Protein AF-A0A453HEM4-F1 (afdb_monomer)

pLDDT: mean 89.31, std 8.76, range [48.75, 97.06]

InterPro domains:
  IPR003340 B3 DNA binding domain [PF02362] (11-79)
  IPR003340 B3 DNA binding domain [PS50863] (1-80)
  IPR003340 B3 DNA binding domain [SM01019] (1-80)
  IPR003340 B3 DNA binding domain [cd10017] (4-78)
  IPR015300 DNA-binding pseudobarrel domain superfamily [G3DSA:2.40.330.10] (1-81)
  IPR015300 DNA-binding pseudobarrel domain superfamily [SSF101936] (4-82)
  IPR044837 B3 domain-containing protein REM16-like [PTHR31391] (3-81)

Foldseek 3Di:
DPQVCCVPPNDQDWDWEWEDEPRDIWIWIWDQPPSGDTDTDDRVVVVCVVVVPDPPKDWDWAFDPDDPHTYTYIDIDDPVPD

Mean predicted aligned error: 4.43 Å

Secondary structure (DSSP, 8-state):
--HHHHHHHS-SS-EEEEEEETTEEEEEEEEEETTTEEEEESTHHHHHHHTT--TT-EEEEEEPSS-SS-EEEEEEE-GGG-

Radius of gyration: 12.91 Å; Cα contacts (8 Å, |Δi|>4): 123; chains: 1; bounding box: 37×24×25 Å

Sequence (82 aa):
FGAKYAAVYLPKEERTILLQRKGKEWQTQMHIRNGRRLVLEGGWRKFVSDNRLRVGDICLFELKRNRRKLTMIVHIISRDQC

Solvent-accessible surface area (backbone atoms only — not comparable to full-atom values): 4996 Å² total; per-residue (Å²): 97,60,64,74,59,39,73,75,76,46,78,96,61,74,43,69,35,35,41,32,46,96,95,42,78,38,68,24,35,34,40,68,47,92,87,71,38,53,43,73,39,84,30,44,63,56,50,36,60,78,66,67,65,53,94,76,44,44,77,48,78,44,76,57,80,93,54,100,57,56,36,28,41,51,49,77,50,57,63,89,78,110

Structure (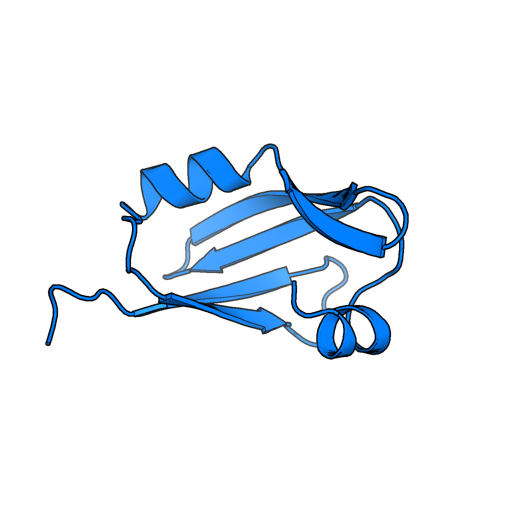mmCIF, N/CA/C/O backbone):
data_AF-A0A453HEM4-F1
#
_entry.id   AF-A0A453HEM4-F1
#
loop_
_atom_site.group_PDB
_atom_site.id
_atom_site.type_symbol
_atom_site.label_atom_id
_atom_site.label_alt_id
_atom_site.label_comp_id
_atom_site.label_asym_id
_atom_site.label_entity_id
_atom_site.label_seq_id
_atom_site.pdbx_PDB_ins_code
_atom_site.Cartn_x
_atom_site.Cartn_y
_atom_site.Cartn_z
_atom_site.occupancy
_atom_site.B_iso_or_equiv
_atom_site.auth_seq_id
_atom_site.auth_comp_id
_atom_site.auth_asym_id
_atom_site.auth_atom_id
_atom_site.pdbx_PDB_model_num
ATOM 1 N N . PHE A 1 1 ? 0.772 0.236 -9.124 1.00 83.12 1 PHE A N 1
ATOM 2 C CA . PHE A 1 1 ? 0.602 1.661 -9.499 1.00 83.12 1 PHE A CA 1
ATOM 3 C C . PHE A 1 1 ? 0.858 1.874 -10.986 1.00 83.12 1 PHE A C 1
ATOM 5 O O . PHE A 1 1 ? 1.557 1.063 -11.587 1.00 83.12 1 PHE A O 1
ATOM 12 N N . GLY A 1 2 ? 0.307 2.940 -11.583 1.00 86.06 2 GLY A N 1
ATOM 13 C CA . GLY A 1 2 ? 0.610 3.304 -12.972 1.00 86.06 2 GLY A CA 1
ATOM 14 C C . GLY A 1 2 ? 2.102 3.601 -13.154 1.00 86.06 2 GLY A C 1
ATOM 15 O O . GLY A 1 2 ? 2.691 4.290 -12.323 1.00 86.06 2 GLY A O 1
ATOM 16 N N . ALA A 1 3 ? 2.718 3.080 -14.220 1.00 85.38 3 ALA A N 1
ATOM 17 C CA . ALA A 1 3 ? 4.176 3.094 -14.388 1.00 85.38 3 ALA A CA 1
ATOM 18 C C . ALA A 1 3 ? 4.776 4.512 -14.416 1.00 85.38 3 ALA A C 1
ATOM 20 O O . ALA A 1 3 ? 5.769 4.766 -13.738 1.00 85.38 3 ALA A O 1
ATOM 21 N N . LYS A 1 4 ? 4.141 5.448 -15.138 1.00 89.62 4 LYS A N 1
ATOM 22 C CA . LYS A 1 4 ? 4.583 6.854 -15.212 1.00 89.62 4 LYS A CA 1
ATOM 23 C C . LYS A 1 4 ? 4.538 7.538 -13.843 1.00 89.62 4 LYS A C 1
ATOM 25 O O . LYS A 1 4 ? 5.508 8.162 -13.438 1.00 89.62 4 LYS A O 1
ATOM 30 N N . TYR A 1 5 ? 3.439 7.364 -13.108 1.00 89.50 5 TYR A N 1
ATOM 31 C CA . TYR A 1 5 ? 3.284 7.922 -11.763 1.00 89.50 5 TYR A CA 1
ATOM 32 C C . TYR A 1 5 ? 4.313 7.341 -10.784 1.00 89.50 5 TYR A C 1
ATOM 34 O O . TYR A 1 5 ? 4.989 8.079 -10.073 1.00 89.50 5 TYR A O 1
ATOM 42 N N . ALA A 1 6 ? 4.464 6.015 -10.785 1.00 88.81 6 ALA A N 1
ATOM 43 C CA . ALA A 1 6 ? 5.405 5.309 -9.927 1.00 88.81 6 ALA A CA 1
ATOM 44 C C . ALA A 1 6 ? 6.851 5.773 -10.139 1.00 88.81 6 ALA A C 1
ATOM 46 O O . ALA A 1 6 ? 7.550 6.022 -9.166 1.00 88.81 6 ALA A O 1
ATOM 47 N N . ALA A 1 7 ? 7.282 5.926 -11.393 1.00 88.00 7 ALA A N 1
ATOM 48 C CA . ALA A 1 7 ? 8.650 6.319 -11.713 1.00 88.00 7 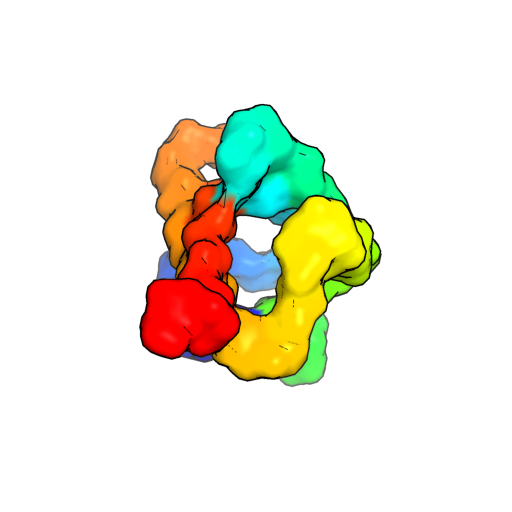ALA A CA 1
ATOM 49 C C . ALA A 1 7 ? 9.017 7.736 -11.241 1.00 88.00 7 ALA A C 1
ATOM 51 O O . ALA A 1 7 ? 10.194 7.989 -10.996 1.00 88.00 7 ALA A O 1
ATOM 52 N N . VAL A 1 8 ? 8.035 8.639 -11.138 1.00 89.94 8 VAL A N 1
ATOM 53 C CA . VAL A 1 8 ? 8.249 10.050 -10.779 1.00 89.94 8 VAL A CA 1
ATOM 54 C C . VAL A 1 8 ? 8.089 10.290 -9.279 1.00 89.94 8 VAL A C 1
ATOM 56 O O . VAL A 1 8 ? 8.860 11.044 -8.695 1.00 89.94 8 VAL A O 1
ATOM 59 N N . TYR A 1 9 ? 7.084 9.674 -8.652 1.00 88.81 9 TYR A N 1
ATOM 60 C CA . TYR A 1 9 ? 6.662 10.052 -7.299 1.00 88.81 9 TYR A CA 1
ATOM 61 C C . TYR A 1 9 ? 6.943 9.002 -6.228 1.00 88.81 9 TYR A C 1
ATOM 63 O O . TYR A 1 9 ? 6.844 9.318 -5.042 1.00 88.81 9 TYR A O 1
ATOM 71 N N . LEU A 1 10 ? 7.245 7.758 -6.610 1.00 88.38 10 LEU A N 1
ATOM 72 C CA . LEU A 1 10 ? 7.440 6.667 -5.660 1.00 88.38 10 LEU A CA 1
ATOM 73 C C . LEU A 1 10 ? 8.898 6.201 -5.656 1.00 88.38 10 LEU A C 1
ATOM 75 O O . LEU A 1 10 ? 9.521 6.106 -6.715 1.00 88.38 10 LEU A O 1
ATOM 79 N N . PRO A 1 11 ? 9.452 5.884 -4.477 1.00 86.81 11 PRO A N 1
ATOM 80 C CA . PRO A 1 11 ? 10.805 5.365 -4.390 1.00 86.81 11 PRO A CA 1
ATOM 81 C C . PRO A 1 11 ? 10.871 3.961 -5.000 1.00 86.81 11 PRO A C 1
ATOM 83 O O . PRO A 1 11 ? 9.944 3.156 -4.874 1.00 86.81 11 PRO A O 1
ATOM 86 N N . LYS A 1 12 ? 11.989 3.667 -5.667 1.00 84.81 12 LYS A N 1
ATOM 87 C CA . LYS A 1 12 ? 12.269 2.367 -6.294 1.00 84.81 12 LYS A CA 1
ATOM 88 C C . LYS A 1 12 ? 12.927 1.412 -5.295 1.00 84.81 12 LYS A C 1
ATOM 90 O O . LYS A 1 12 ? 13.974 0.844 -5.576 1.00 84.81 12 LYS A O 1
ATOM 95 N N . GLU A 1 13 ? 12.310 1.255 -4.133 1.00 86.06 13 GLU A N 1
ATOM 96 C CA . GLU A 1 13 ? 12.796 0.399 -3.051 1.00 86.06 13 GLU A CA 1
ATOM 97 C C . GLU A 1 13 ? 11.621 -0.286 -2.351 1.00 86.06 13 GLU A C 1
ATOM 99 O O . GLU A 1 13 ? 10.487 0.209 -2.383 1.00 86.06 13 GLU A O 1
ATOM 104 N N . GLU A 1 14 ? 11.896 -1.415 -1.705 1.00 88.62 14 GLU A N 1
ATOM 105 C CA . GLU A 1 14 ? 10.919 -2.040 -0.822 1.00 88.62 14 GLU A CA 1
ATOM 106 C C . GLU A 1 14 ? 10.803 -1.248 0.471 1.00 88.62 14 GLU A C 1
ATOM 108 O O . GLU A 1 14 ? 11.800 -0.926 1.116 1.00 88.62 14 GLU A O 1
ATOM 113 N N . ARG A 1 15 ? 9.573 -0.913 0.857 1.00 90.62 15 ARG A N 1
ATOM 114 C CA . ARG A 1 15 ? 9.340 -0.155 2.085 1.00 90.62 15 ARG A CA 1
ATOM 115 C C . ARG A 1 15 ? 7.906 -0.236 2.549 1.00 90.62 15 ARG A C 1
ATOM 117 O O . ARG A 1 15 ? 6.968 -0.443 1.780 1.00 90.62 15 ARG A O 1
ATOM 124 N N . THR A 1 16 ? 7.735 0.092 3.817 1.00 93.19 16 THR A N 1
ATOM 125 C CA . THR A 1 16 ? 6.421 0.308 4.400 1.00 93.19 16 THR A CA 1
ATOM 126 C C . THR A 1 16 ? 5.777 1.592 3.871 1.00 93.19 16 THR A C 1
ATOM 128 O O . THR A 1 16 ? 6.405 2.656 3.816 1.00 93.19 16 THR A O 1
ATOM 131 N N . ILE A 1 17 ? 4.495 1.485 3.522 1.00 94.00 17 ILE A N 1
ATOM 132 C CA . ILE A 1 17 ? 3.622 2.587 3.118 1.00 94.00 17 ILE A CA 1
ATOM 133 C C . ILE A 1 17 ? 2.331 2.566 3.935 1.00 94.00 17 ILE A C 1
ATOM 135 O O . ILE A 1 17 ? 1.709 1.520 4.135 1.00 94.00 17 ILE A O 1
ATOM 139 N N . LEU A 1 18 ? 1.936 3.740 4.424 1.00 95.62 18 LEU A N 1
ATOM 140 C CA . LEU A 1 18 ? 0.714 3.926 5.198 1.00 95.62 18 LEU A CA 1
ATOM 141 C C . LEU A 1 18 ? -0.425 4.366 4.279 1.00 95.62 18 LEU A C 1
ATOM 143 O O . LEU A 1 18 ? -0.308 5.375 3.584 1.00 95.62 18 LEU A O 1
ATOM 147 N N . LEU A 1 19 ? -1.536 3.638 4.299 1.00 96.38 19 LEU A N 1
ATOM 148 C CA . LEU A 1 19 ? -2.781 4.052 3.661 1.00 96.38 19 LEU A CA 1
ATOM 149 C C . LEU A 1 19 ? -3.662 4.736 4.702 1.00 96.38 19 LEU A C 1
ATOM 151 O O . LEU A 1 19 ? -3.889 4.177 5.77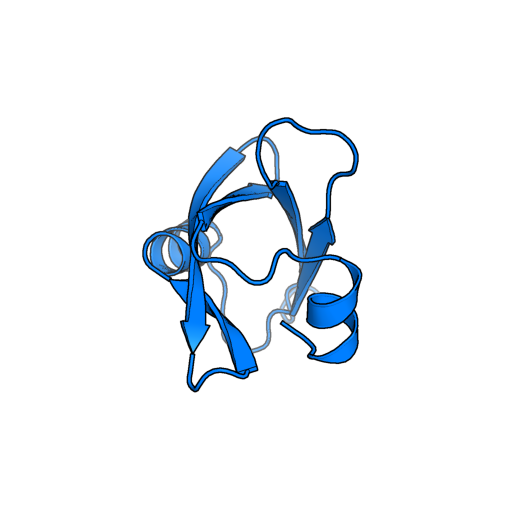1 1.00 96.38 19 LEU A O 1
ATOM 155 N N . GLN A 1 20 ? -4.168 5.927 4.399 1.00 96.12 20 GLN A N 1
ATOM 156 C CA . GLN A 1 20 ? -5.069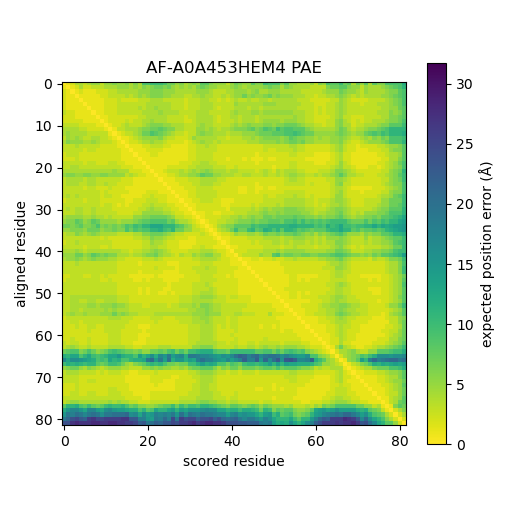 6.678 5.268 1.00 96.12 20 GLN A CA 1
ATOM 157 C C . GLN A 1 20 ? -6.441 6.818 4.622 1.00 96.12 20 GLN A C 1
ATOM 159 O O . GLN A 1 20 ? -6.550 7.214 3.463 1.00 96.12 20 GLN A O 1
ATOM 164 N N . ARG A 1 21 ? -7.503 6.568 5.386 1.00 95.62 21 ARG A N 1
ATOM 165 C CA . ARG A 1 21 ? -8.879 6.836 4.952 1.00 95.62 21 ARG A CA 1
ATOM 166 C C . ARG A 1 21 ? -9.780 7.071 6.154 1.00 95.62 21 ARG A C 1
ATOM 168 O O . ARG A 1 21 ? -9.751 6.293 7.101 1.00 95.62 21 ARG A O 1
ATOM 175 N N . LYS A 1 22 ? -10.616 8.116 6.091 1.00 92.69 22 LYS A N 1
ATOM 176 C CA . LYS A 1 22 ? -11.628 8.445 7.119 1.00 92.69 22 LYS A CA 1
ATOM 177 C C . LYS A 1 22 ? -11.059 8.405 8.553 1.00 92.69 22 LYS A C 1
ATOM 179 O O . LYS A 1 22 ? -11.639 7.789 9.439 1.00 92.69 22 LYS A O 1
ATOM 184 N N . GLY A 1 23 ? -9.878 8.999 8.747 1.00 92.19 23 GLY A N 1
ATOM 185 C CA . GLY A 1 23 ? -9.189 9.058 10.045 1.00 92.19 23 GLY A CA 1
ATOM 186 C C . GLY A 1 23 ? -8.515 7.760 10.510 1.00 92.19 23 GLY A C 1
ATOM 187 O O . GLY A 1 23 ? -7.864 7.767 11.547 1.00 92.19 23 GLY A O 1
ATOM 188 N N . LYS A 1 24 ? -8.627 6.660 9.757 1.00 95.38 24 LYS A N 1
ATOM 189 C CA . LYS A 1 24 ? -7.957 5.384 10.043 1.00 95.38 24 LYS A CA 1
ATOM 190 C C . LYS A 1 24 ? -6.708 5.210 9.184 1.00 95.38 24 LYS A C 1
ATOM 192 O O . LYS A 1 24 ? -6.628 5.753 8.078 1.00 95.38 24 LYS A O 1
ATOM 197 N N . GLU A 1 25 ? -5.761 4.424 9.690 1.00 95.69 25 GLU A N 1
ATOM 198 C CA . GLU A 1 25 ? -4.507 4.100 9.011 1.00 95.69 25 GLU A CA 1
ATOM 199 C C . GLU A 1 25 ? -4.318 2.587 8.881 1.00 95.69 25 GLU A C 1
ATOM 201 O O . GLU A 1 25 ? -4.620 1.824 9.799 1.00 95.69 25 GLU A O 1
ATOM 206 N N . TRP A 1 26 ? -3.764 2.162 7.749 1.00 97.06 26 TRP A N 1
ATOM 207 C CA . TRP A 1 26 ? -3.370 0.783 7.492 1.00 97.06 26 TRP A CA 1
ATOM 208 C C . TRP A 1 26 ? -1.920 0.747 7.039 1.00 97.06 26 TRP A C 1
ATOM 210 O O . TRP A 1 26 ? -1.548 1.371 6.044 1.00 97.06 26 TRP A O 1
ATOM 220 N N . GLN A 1 27 ? -1.101 -0.014 7.757 1.00 96.25 27 GLN A N 1
ATOM 221 C CA . GLN A 1 27 ? 0.271 -0.271 7.357 1.00 96.25 27 GLN A CA 1
ATOM 222 C C . GLN A 1 27 ? 0.305 -1.351 6.279 1.00 96.25 27 GLN A C 1
ATOM 224 O O . GLN A 1 27 ? -0.219 -2.443 6.478 1.00 96.25 27 GLN A O 1
ATOM 229 N N . THR A 1 28 ? 0.941 -1.056 5.150 1.00 95.50 28 THR A N 1
ATOM 230 C CA . THR A 1 28 ? 1.107 -1.984 4.024 1.00 95.50 28 THR A CA 1
ATOM 231 C C . THR A 1 28 ? 2.568 -2.023 3.584 1.00 95.50 28 THR A C 1
ATOM 233 O O . THR A 1 28 ? 3.342 -1.130 3.939 1.00 95.50 28 THR A O 1
ATOM 236 N N . GLN A 1 29 ? 2.960 -3.056 2.838 1.00 93.56 29 GLN A N 1
ATOM 2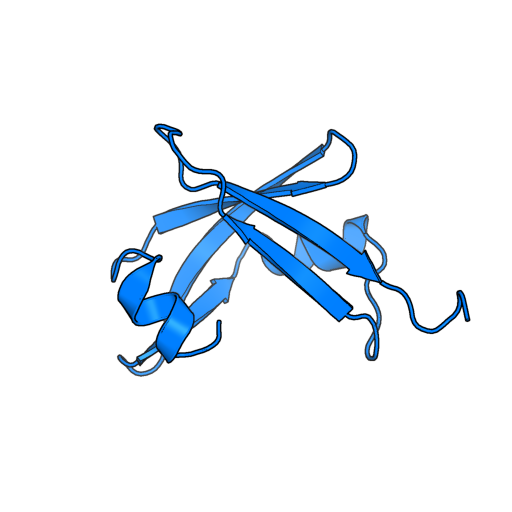37 C CA . GLN A 1 29 ? 4.300 -3.141 2.260 1.00 93.56 29 GLN A CA 1
ATOM 238 C C . GLN A 1 29 ? 4.242 -2.871 0.764 1.00 93.56 29 GLN A C 1
ATOM 240 O O . GLN A 1 29 ? 3.358 -3.369 0.067 1.00 93.56 29 GLN A O 1
ATOM 245 N N . MET A 1 30 ? 5.174 -2.057 0.283 1.00 92.56 30 MET A N 1
ATOM 246 C CA . MET A 1 30 ? 5.366 -1.791 -1.131 1.00 92.56 30 MET A CA 1
ATOM 247 C C . MET A 1 30 ? 6.519 -2.648 -1.649 1.00 92.56 30 MET A C 1
ATOM 249 O O . MET A 1 30 ? 7.627 -2.543 -1.129 1.00 92.56 30 MET A O 1
ATOM 253 N N . HIS A 1 31 ? 6.255 -3.442 -2.687 1.00 90.94 31 HIS A N 1
ATOM 254 C CA . HIS A 1 31 ? 7.233 -4.335 -3.316 1.00 90.94 31 HIS A CA 1
ATOM 255 C C . HIS A 1 31 ? 7.393 -4.040 -4.804 1.00 90.94 31 HIS A C 1
ATOM 257 O O . HIS A 1 31 ? 6.452 -3.592 -5.472 1.00 90.94 31 HIS A O 1
ATOM 263 N N . ILE A 1 32 ? 8.577 -4.340 -5.342 1.00 88.12 32 ILE A N 1
ATOM 264 C CA . ILE A 1 32 ? 8.843 -4.300 -6.782 1.00 88.12 32 ILE A CA 1
ATOM 265 C C . ILE A 1 32 ? 8.651 -5.702 -7.350 1.00 88.12 32 ILE A C 1
ATOM 267 O O . ILE A 1 32 ? 9.495 -6.581 -7.212 1.00 88.12 32 ILE A O 1
ATOM 271 N N . ARG A 1 33 ? 7.555 -5.902 -8.076 1.00 85.81 33 ARG A N 1
ATOM 272 C CA . ARG A 1 33 ? 7.272 -7.150 -8.778 1.00 85.81 33 ARG A CA 1
ATOM 273 C C . ARG A 1 33 ? 7.829 -7.113 -10.200 1.00 85.81 33 ARG A C 1
ATOM 275 O O . ARG A 1 33 ? 7.622 -6.144 -10.942 1.00 85.81 33 ARG A O 1
ATOM 282 N N . ASN A 1 34 ? 8.515 -8.188 -10.592 1.00 85.19 34 ASN A N 1
ATOM 283 C CA . ASN A 1 34 ? 9.123 -8.379 -11.917 1.00 85.19 34 ASN A CA 1
ATOM 284 C C . ASN A 1 34 ? 10.047 -7.212 -12.334 1.00 85.19 34 ASN A C 1
ATOM 286 O O . ASN A 1 34 ? 10.058 -6.808 -13.497 1.00 85.19 34 ASN A O 1
ATOM 290 N N . GLY A 1 35 ? 10.734 -6.590 -11.368 1.00 78.19 35 GLY A N 1
ATOM 291 C CA . GLY A 1 35 ? 11.674 -5.482 -11.591 1.00 78.19 35 GLY A CA 1
ATOM 292 C C . GLY A 1 35 ? 11.064 -4.165 -12.093 1.00 78.19 35 GLY A C 1
ATOM 293 O O . GLY A 1 35 ? 11.801 -3.222 -12.364 1.00 78.19 35 GLY A O 1
ATOM 294 N N . ARG A 1 36 ? 9.735 -4.075 -12.265 1.00 77.25 36 ARG A N 1
ATOM 295 C CA . ARG A 1 36 ? 9.091 -2.919 -12.926 1.00 77.25 36 ARG A CA 1
ATOM 296 C C . ARG A 1 36 ? 7.813 -2.426 -12.260 1.00 77.25 36 ARG A C 1
ATOM 298 O O . ARG A 1 36 ? 7.457 -1.262 -12.426 1.00 77.25 36 ARG A O 1
ATOM 305 N N . ARG A 1 37 ? 7.072 -3.291 -11.560 1.00 84.00 37 ARG A N 1
ATOM 306 C CA . ARG A 1 37 ? 5.733 -2.960 -11.052 1.00 84.00 37 ARG A CA 1
ATOM 307 C C . ARG A 1 37 ? 5.753 -2.797 -9.543 1.00 84.00 37 ARG A C 1
ATOM 309 O O . ARG A 1 37 ? 5.943 -3.772 -8.832 1.00 84.00 37 ARG A O 1
ATOM 316 N N . LEU A 1 38 ? 5.466 -1.589 -9.065 1.00 89.06 38 LEU A N 1
ATOM 317 C CA . LEU A 1 38 ? 5.190 -1.369 -7.647 1.00 89.06 38 LEU A CA 1
ATOM 318 C C . LEU A 1 38 ? 3.797 -1.900 -7.291 1.00 89.06 38 LEU A C 1
ATOM 320 O O . LEU A 1 38 ? 2.789 -1.463 -7.875 1.00 89.06 38 LEU A O 1
ATOM 324 N N . VAL A 1 39 ? 3.762 -2.827 -6.338 1.00 90.12 39 VAL A N 1
ATOM 325 C CA . VAL A 1 39 ? 2.557 -3.472 -5.802 1.00 90.12 39 VAL A CA 1
ATOM 326 C C . VAL A 1 39 ? 2.466 -3.259 -4.293 1.00 90.12 39 VAL A C 1
ATOM 328 O O . VAL A 1 39 ? 3.480 -3.044 -3.633 1.00 90.12 39 VAL A O 1
ATOM 331 N N . LEU A 1 40 ? 1.241 -3.293 -3.764 1.00 92.50 40 LEU A N 1
ATOM 332 C CA . LEU A 1 40 ? 0.976 -3.264 -2.327 1.00 92.50 40 LEU A CA 1
ATOM 333 C C . LEU A 1 40 ? 0.644 -4.678 -1.853 1.00 92.50 40 LEU A C 1
ATOM 335 O O . LEU A 1 40 ? -0.275 -5.301 -2.383 1.00 92.50 40 LEU A O 1
ATOM 339 N N . GLU A 1 41 ? 1.356 -5.160 -0.840 1.00 89.69 41 GLU A N 1
ATOM 340 C CA . GLU A 1 41 ? 1.168 -6.488 -0.254 1.00 89.69 41 GLU A CA 1
ATOM 341 C C . GLU A 1 41 ? 1.111 -6.430 1.284 1.00 89.69 41 GLU A C 1
ATOM 343 O O . GLU A 1 41 ? 1.221 -5.367 1.911 1.00 89.69 41 GLU A O 1
ATOM 348 N N . GLY A 1 42 ? 0.836 -7.584 1.901 1.00 88.00 42 GLY A N 1
ATOM 349 C CA . GLY A 1 42 ? 0.660 -7.740 3.346 1.00 88.00 42 GLY A CA 1
ATOM 350 C C . GLY A 1 42 ? -0.610 -7.058 3.860 1.00 88.00 42 GLY A C 1
ATOM 351 O O . GLY A 1 42 ? -1.676 -7.666 3.939 1.00 88.00 42 GLY A O 1
ATOM 352 N N . GLY A 1 43 ? -0.513 -5.767 4.177 1.00 92.44 43 GLY A N 1
ATOM 353 C CA . GLY A 1 43 ? -1.614 -4.983 4.744 1.00 92.44 43 GLY A CA 1
ATOM 354 C C . GLY A 1 43 ? -2.718 -4.602 3.756 1.00 92.44 43 GLY A C 1
ATOM 355 O O . GLY A 1 43 ? -3.800 -4.193 4.177 1.00 92.44 43 GLY A O 1
ATOM 356 N N . TRP A 1 44 ? -2.483 -4.767 2.449 1.00 95.06 44 TRP A N 1
ATOM 357 C CA . TRP A 1 44 ? -3.487 -4.472 1.423 1.00 95.06 44 TRP A CA 1
ATOM 358 C C . TRP A 1 44 ? -4.772 -5.292 1.610 1.00 95.06 44 TRP A C 1
ATOM 360 O O . TRP A 1 44 ? -5.869 -4.746 1.526 1.00 95.06 44 TRP A O 1
ATOM 370 N N . ARG A 1 45 ? -4.661 -6.585 1.953 1.00 93.56 45 ARG A N 1
ATOM 371 C CA . ARG A 1 45 ? -5.835 -7.448 2.186 1.00 93.56 45 ARG A CA 1
ATOM 372 C C . ARG A 1 45 ? -6.693 -6.944 3.351 1.00 93.56 45 ARG A C 1
ATOM 374 O O . ARG A 1 45 ? -7.916 -6.924 3.244 1.00 93.56 45 ARG A O 1
ATOM 381 N N . LYS A 1 46 ? -6.056 -6.502 4.440 1.00 95.88 46 LYS A N 1
ATOM 382 C CA . LYS A 1 46 ? -6.755 -5.920 5.594 1.00 95.88 46 LYS A CA 1
ATOM 383 C C . LYS A 1 46 ? -7.443 -4.608 5.220 1.00 95.88 46 LYS A C 1
ATOM 385 O O . LYS A 1 46 ? -8.611 -4.431 5.539 1.00 95.88 46 LYS A O 1
ATOM 390 N N . PHE A 1 47 ? -6.754 -3.735 4.483 1.00 96.75 47 PHE A N 1
ATOM 391 C CA . PHE A 1 47 ? -7.346 -2.503 3.961 1.00 96.75 47 PHE A CA 1
ATOM 392 C C . PHE A 1 47 ? -8.602 -2.784 3.117 1.00 96.75 47 PHE A C 1
ATOM 394 O O . PHE A 1 47 ? -9.625 -2.135 3.322 1.00 96.75 47 PHE A O 1
ATOM 401 N N . VAL A 1 48 ? -8.553 -3.773 2.218 1.00 95.31 48 VAL A N 1
ATOM 402 C CA . VAL A 1 48 ? -9.704 -4.191 1.396 1.00 95.31 48 VAL A CA 1
ATOM 403 C C . VAL A 1 48 ? -10.871 -4.663 2.263 1.00 95.31 48 VAL A C 1
ATOM 405 O O . VAL A 1 48 ? -11.986 -4.169 2.097 1.00 95.31 48 VAL A O 1
ATOM 408 N N . SER A 1 49 ? -10.608 -5.559 3.218 1.00 95.25 49 SER A N 1
ATOM 409 C CA . SER A 1 49 ? -11.624 -6.110 4.123 1.00 95.25 49 SER A CA 1
ATOM 410 C C . SER A 1 49 ? -12.286 -5.026 4.980 1.00 95.25 49 SER A C 1
ATOM 412 O O . SER A 1 49 ? -13.509 -4.892 4.984 1.00 95.25 49 SER A O 1
ATOM 414 N N . ASP A 1 50 ? -11.488 -4.201 5.661 1.00 96.12 50 ASP A N 1
ATOM 415 C CA . ASP A 1 50 ? -11.983 -3.177 6.590 1.00 96.12 50 ASP A CA 1
ATOM 416 C C . ASP A 1 50 ? -12.787 -2.078 5.878 1.00 96.12 50 ASP A C 1
ATOM 418 O O . ASP A 1 50 ? -13.682 -1.470 6.468 1.00 96.12 50 ASP A O 1
ATOM 422 N N . ASN A 1 51 ? -12.478 -1.815 4.603 1.00 95.12 51 ASN A N 1
ATOM 423 C CA . ASN A 1 51 ? -13.178 -0.825 3.788 1.00 95.12 51 ASN A CA 1
ATOM 424 C C . ASN A 1 51 ? -14.280 -1.428 2.905 1.00 95.12 51 ASN A C 1
ATOM 426 O O . ASN A 1 51 ? -14.923 -0.669 2.182 1.00 95.12 51 ASN A O 1
ATOM 430 N N . ARG A 1 52 ? -14.519 -2.747 2.998 1.00 94.12 52 ARG A N 1
ATOM 431 C CA . ARG A 1 52 ? -15.522 -3.497 2.220 1.00 94.12 52 ARG A CA 1
ATOM 432 C C . ARG A 1 52 ? -15.403 -3.260 0.713 1.00 94.12 52 ARG A C 1
ATOM 434 O O . ARG A 1 52 ? -16.414 -3.163 0.025 1.00 94.12 52 ARG A O 1
ATOM 441 N N . LEU A 1 53 ? -14.167 -3.151 0.228 1.00 94.12 53 LEU A N 1
ATOM 442 C CA . LEU A 1 53 ? -13.877 -2.942 -1.186 1.00 94.12 53 LEU A CA 1
ATOM 443 C C . LEU A 1 53 ? -14.327 -4.149 -2.006 1.00 94.12 53 LEU A C 1
ATOM 445 O O . LEU A 1 53 ? -13.999 -5.292 -1.678 1.00 94.12 53 LEU A O 1
ATOM 449 N N . ARG A 1 54 ? -15.048 -3.879 -3.089 1.00 93.62 54 ARG A N 1
ATOM 450 C CA . ARG A 1 54 ? -15.554 -4.874 -4.033 1.00 93.62 54 ARG A CA 1
ATOM 451 C C . ARG A 1 54 ? -14.921 -4.681 -5.402 1.00 93.62 54 ARG A C 1
ATOM 453 O O . ARG A 1 54 ? -14.385 -3.624 -5.736 1.00 93.62 54 ARG A O 1
ATOM 460 N N . VAL A 1 55 ? -14.993 -5.726 -6.220 1.00 93.00 55 VAL A N 1
ATOM 461 C CA . VAL A 1 55 ? -14.639 -5.616 -7.637 1.00 93.00 55 VAL A CA 1
ATOM 462 C C . VAL A 1 55 ? -15.557 -4.579 -8.284 1.00 93.00 55 VAL A C 1
ATOM 464 O O . VAL A 1 55 ? -16.774 -4.668 -8.162 1.00 93.00 55 VAL A O 1
ATOM 467 N N . GLY A 1 56 ? -14.962 -3.601 -8.965 1.00 91.69 56 GLY A N 1
ATOM 468 C CA . GLY A 1 56 ? -15.679 -2.484 -9.584 1.00 91.69 56 GLY A CA 1
ATOM 469 C C . GLY A 1 56 ? -15.601 -1.173 -8.800 1.00 91.69 56 GLY A C 1
ATOM 470 O O . GLY A 1 56 ? -15.839 -0.126 -9.397 1.00 91.69 56 GLY A O 1
ATOM 471 N N . ASP A 1 57 ? -15.207 -1.198 -7.524 1.00 94.06 57 ASP A N 1
ATOM 472 C CA . ASP A 1 57 ? -14.895 0.028 -6.788 1.00 94.06 57 ASP A CA 1
ATOM 473 C C . ASP A 1 57 ? -13.592 0.658 -7.305 1.00 94.06 57 ASP A C 1
ATOM 475 O O . ASP A 1 57 ? -12.632 -0.034 -7.667 1.00 94.06 57 ASP A O 1
ATOM 479 N N . ILE A 1 58 ? -13.534 1.990 -7.293 1.00 93.69 58 ILE A N 1
ATOM 480 C CA . ILE A 1 58 ? -12.357 2.753 -7.712 1.00 93.69 58 ILE A CA 1
ATOM 481 C C . ILE A 1 58 ? -11.637 3.286 -6.472 1.00 93.69 58 ILE A C 1
ATOM 483 O O . ILE A 1 58 ? -12.201 4.046 -5.685 1.00 93.69 58 ILE A O 1
ATOM 487 N N . CYS A 1 59 ? -10.360 2.927 -6.333 1.00 94.69 59 CYS A N 1
ATOM 488 C CA . CYS A 1 59 ? -9.455 3.495 -5.335 1.00 94.69 59 CYS A CA 1
ATOM 489 C C . CYS A 1 59 ? -8.576 4.573 -5.974 1.00 94.69 59 CYS A C 1
ATOM 491 O O . CYS A 1 59 ? -7.711 4.268 -6.798 1.00 94.69 59 CYS A O 1
ATOM 493 N N . LEU A 1 60 ? -8.755 5.822 -5.553 1.00 94.81 60 LEU A N 1
ATOM 494 C CA . LEU A 1 60 ? -7.865 6.925 -5.898 1.00 94.81 60 LEU A CA 1
ATOM 495 C C . LEU A 1 60 ? -6.820 7.093 -4.796 1.00 94.81 60 LEU A C 1
ATOM 497 O O . LEU A 1 60 ? -7.161 7.213 -3.620 1.00 94.81 60 LEU A O 1
ATOM 501 N N . PHE A 1 61 ? -5.549 7.105 -5.189 1.00 94.62 61 PHE A N 1
ATOM 502 C CA . PHE A 1 61 ? -4.417 7.224 -4.276 1.00 94.62 61 PHE A CA 1
ATOM 503 C C . PHE A 1 61 ? -3.791 8.607 -4.402 1.00 94.62 61 PHE A C 1
ATOM 505 O O . PHE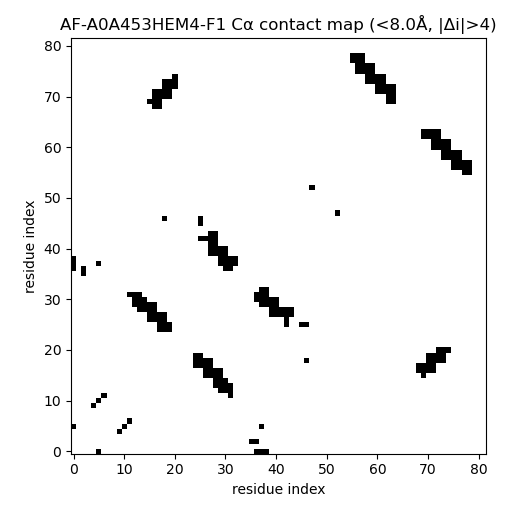 A 1 61 ? -3.276 8.969 -5.458 1.00 94.62 61 PHE A O 1
ATOM 512 N N . GLU A 1 62 ? -3.788 9.351 -3.306 1.00 94.25 62 GLU A N 1
ATOM 513 C CA . GLU A 1 62 ? -3.196 10.678 -3.211 1.00 94.25 62 GLU A CA 1
ATOM 514 C C . GLU A 1 62 ? -1.958 10.614 -2.316 1.00 94.25 62 GLU A C 1
ATOM 516 O O . GLU A 1 62 ? -2.040 10.300 -1.127 1.00 94.25 62 GLU A O 1
ATOM 521 N N . LEU A 1 63 ? -0.784 10.888 -2.881 1.00 93.06 63 LEU A N 1
ATOM 522 C CA . LEU A 1 63 ? 0.465 10.885 -2.126 1.00 93.06 63 LEU A CA 1
ATOM 523 C C . LEU A 1 63 ? 0.578 12.144 -1.260 1.00 93.06 63 LEU A C 1
ATOM 525 O O . LEU A 1 63 ? 0.641 13.259 -1.777 1.00 93.06 63 LEU A O 1
ATOM 529 N N . LYS A 1 64 ? 0.701 11.967 0.060 1.00 92.56 64 LYS A N 1
ATOM 530 C CA . LYS A 1 64 ? 0.982 13.082 0.969 1.00 92.56 64 LYS A CA 1
ATOM 531 C C . LYS A 1 64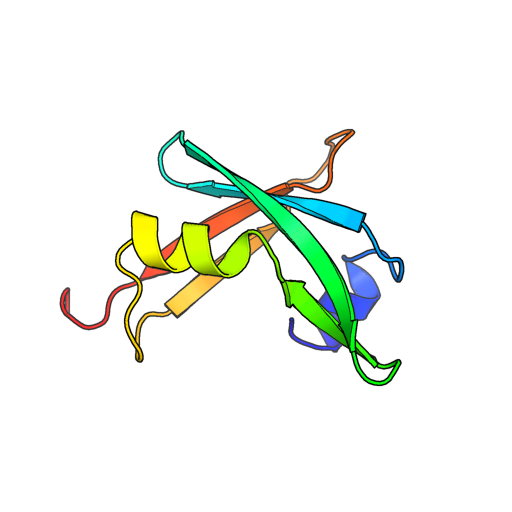 ? 2.422 13.553 0.801 1.00 92.56 64 LYS A C 1
ATOM 533 O O . LYS A 1 64 ? 3.363 12.814 1.092 1.00 92.56 64 LYS A O 1
ATOM 538 N N . ARG A 1 65 ? 2.588 14.812 0.396 1.00 81.44 65 ARG A N 1
ATOM 539 C CA . ARG A 1 65 ? 3.891 15.487 0.403 1.00 81.44 65 ARG A CA 1
ATOM 540 C C . ARG A 1 65 ? 4.332 15.746 1.852 1.00 81.44 65 ARG A C 1
ATOM 542 O O . ARG A 1 65 ? 3.502 16.018 2.715 1.00 81.44 65 ARG A O 1
ATOM 549 N N . ASN A 1 66 ? 5.638 15.667 2.106 1.00 68.62 66 ASN A N 1
ATOM 550 C CA . ASN A 1 66 ? 6.284 16.080 3.362 1.00 68.62 66 ASN A CA 1
ATOM 551 C C . ASN A 1 66 ? 5.927 15.271 4.621 1.00 68.62 66 ASN A C 1
ATOM 553 O O . ASN A 1 66 ? 5.642 15.829 5.680 1.00 68.62 66 ASN A O 1
ATOM 557 N N . ARG A 1 67 ? 6.016 13.939 4.555 1.00 65.06 67 ARG A N 1
ATOM 558 C CA . ARG A 1 67 ? 6.059 13.099 5.762 1.00 65.06 67 ARG A CA 1
ATOM 559 C C . ARG A 1 67 ? 7.328 12.262 5.809 1.00 65.06 67 ARG A C 1
ATOM 561 O O . ARG A 1 67 ? 7.740 11.705 4.800 1.00 65.06 67 ARG A O 1
ATOM 568 N N . ARG A 1 68 ? 7.883 12.092 7.019 1.00 78.50 68 ARG A N 1
ATOM 569 C CA . ARG A 1 68 ? 8.980 11.139 7.295 1.00 78.50 68 ARG A CA 1
ATOM 570 C C . ARG A 1 68 ? 8.623 9.707 6.856 1.00 78.50 68 ARG A C 1
ATOM 572 O O . ARG A 1 68 ? 9.504 8.923 6.528 1.00 78.50 68 ARG A O 1
ATOM 579 N N . LYS A 1 69 ? 7.326 9.371 6.841 1.00 86.00 69 LYS A N 1
ATOM 580 C CA . LYS A 1 69 ? 6.779 8.082 6.397 1.00 86.00 69 LYS A CA 1
ATOM 581 C C . LYS A 1 69 ? 6.010 8.248 5.086 1.00 86.00 69 LYS A C 1
ATOM 583 O O . LYS A 1 69 ? 5.152 9.128 4.989 1.00 86.00 69 LYS A O 1
ATOM 588 N N . LEU A 1 70 ? 6.258 7.362 4.121 1.00 91.38 70 LEU A N 1
ATOM 589 C CA . LEU A 1 70 ? 5.509 7.309 2.864 1.00 91.38 70 LEU A CA 1
ATOM 590 C C . LEU A 1 70 ? 4.036 7.017 3.173 1.00 91.38 70 LEU A C 1
ATOM 592 O O . LEU A 1 70 ? 3.712 5.976 3.742 1.00 91.38 70 LEU A O 1
ATOM 596 N N . THR A 1 71 ? 3.160 7.966 2.848 1.00 94.50 71 THR A N 1
ATOM 597 C CA . THR A 1 71 ? 1.744 7.929 3.228 1.00 94.50 71 THR A CA 1
ATOM 598 C C . THR A 1 71 ? 0.878 8.307 2.033 1.00 94.50 71 THR A C 1
ATOM 600 O O . THR A 1 71 ? 1.142 9.319 1.385 1.00 94.50 71 THR A O 1
ATOM 603 N N . MET A 1 72 ? -0.173 7.535 1.768 1.00 95.38 72 MET A N 1
ATOM 604 C CA . MET A 1 72 ? -1.184 7.850 0.762 1.00 95.38 72 MET A CA 1
ATOM 605 C C . MET A 1 72 ? -2.558 7.985 1.404 1.00 95.38 72 MET A C 1
ATOM 607 O O . MET A 1 72 ? -2.969 7.118 2.173 1.00 95.38 72 MET A O 1
ATOM 611 N N . ILE A 1 73 ? -3.285 9.045 1.063 1.00 95.88 73 ILE A N 1
ATOM 612 C CA . ILE A 1 73 ? -4.724 9.108 1.309 1.00 95.88 73 ILE A CA 1
ATOM 613 C C . ILE A 1 73 ? -5.413 8.272 0.229 1.00 95.88 73 ILE A C 1
ATOM 615 O O . ILE A 1 73 ? -5.062 8.366 -0.948 1.00 95.88 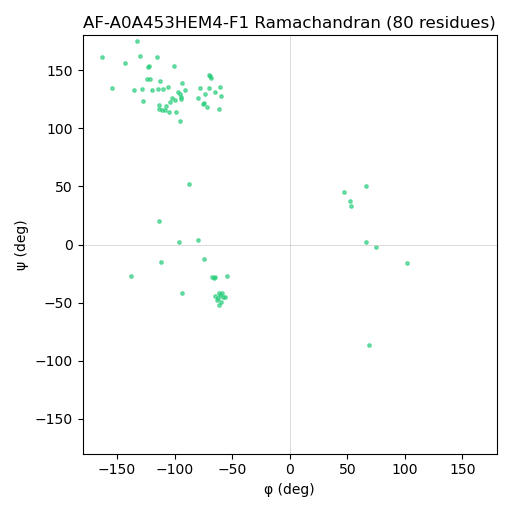73 ILE A O 1
ATOM 619 N N . VAL A 1 74 ? -6.371 7.439 0.631 1.00 96.88 74 VAL A N 1
ATOM 620 C CA . VAL A 1 74 ? 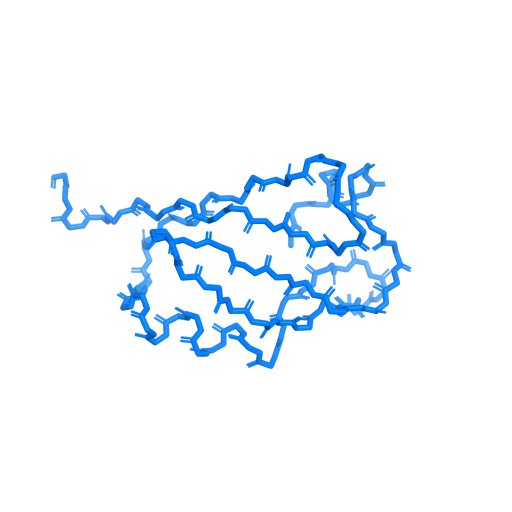-7.151 6.612 -0.290 1.00 96.88 74 VAL A CA 1
ATOM 621 C C . VAL A 1 74 ? -8.603 7.062 -0.288 1.00 96.88 74 VAL A C 1
ATOM 623 O O . VAL A 1 74 ? -9.308 6.944 0.720 1.00 96.88 74 VAL A O 1
ATOM 626 N N . HIS A 1 75 ? -9.060 7.533 -1.443 1.00 95.44 75 HIS A N 1
ATOM 627 C CA . HIS A 1 75 ? -10.461 7.850 -1.697 1.00 95.44 75 HIS A CA 1
ATOM 628 C C . HIS A 1 75 ? -11.102 6.662 -2.415 1.00 95.44 75 HIS A C 1
ATOM 630 O O . HIS A 1 75 ? -10.530 6.131 -3.364 1.00 95.44 75 HIS A O 1
ATOM 636 N N . ILE A 1 76 ? -12.262 6.213 -1.935 1.00 95.31 76 ILE A N 1
ATOM 637 C CA . ILE A 1 76 ? -12.980 5.065 -2.506 1.00 95.31 76 ILE A CA 1
ATOM 638 C C . ILE A 1 76 ? -14.277 5.580 -3.104 1.00 95.31 76 ILE A C 1
ATOM 640 O O . ILE A 1 76 ? -15.100 6.129 -2.369 1.00 95.31 76 ILE A O 1
ATOM 644 N N . ILE A 1 77 ? -14.443 5.374 -4.405 1.00 93.12 77 ILE A N 1
ATOM 645 C CA . ILE A 1 77 ? -15.668 5.657 -5.148 1.00 93.12 77 ILE A CA 1
ATOM 646 C C . ILE A 1 77 ? -16.324 4.308 -5.417 1.00 93.12 77 ILE A C 1
ATOM 648 O O . ILE A 1 77 ? -15.741 3.467 -6.106 1.00 93.12 77 ILE A O 1
ATOM 652 N N . SER A 1 78 ? -17.490 4.082 -4.813 1.00 88.31 78 SER A N 1
ATOM 653 C CA . SER A 1 78 ? -18.195 2.810 -4.941 1.00 88.31 78 SER A CA 1
ATOM 654 C C . SER A 1 78 ? -19.204 2.856 -6.072 1.00 88.31 78 SER A C 1
ATOM 656 O O . SER A 1 78 ? -19.904 3.852 -6.238 1.00 88.31 78 SER A O 1
ATOM 658 N N . ARG A 1 79 ? -19.279 1.760 -6.827 1.00 73.50 79 ARG A N 1
ATOM 659 C CA . ARG A 1 79 ? -20.180 1.638 -7.976 1.00 73.50 79 ARG A CA 1
ATOM 660 C C . ARG A 1 79 ? -21.659 1.621 -7.580 1.00 73.50 79 ARG A C 1
ATOM 662 O O . ARG A 1 79 ? -22.482 2.073 -8.358 1.00 73.50 79 ARG A O 1
ATOM 669 N N . ASP A 1 80 ? -21.966 1.153 -6.370 1.00 69.19 80 ASP A N 1
ATOM 670 C CA . ASP A 1 80 ? -23.334 1.014 -5.844 1.00 69.19 80 ASP A CA 1
ATOM 671 C C . ASP A 1 80 ? -23.925 2.347 -5.319 1.00 69.19 80 ASP A C 1
ATOM 673 O O . ASP A 1 80 ? -25.004 2.358 -4.734 1.00 69.19 80 ASP A O 1
ATOM 677 N N . GLN A 1 81 ? -23.204 3.468 -5.455 1.00 57.41 81 GLN A N 1
ATOM 678 C CA . GLN A 1 81 ? -23.635 4.807 -5.015 1.00 57.41 81 GLN A CA 1
ATOM 679 C C . GLN A 1 81 ? -23.869 5.779 -6.190 1.00 57.41 81 GLN A C 1
ATOM 681 O O . GLN A 1 81 ? -23.875 6.995 -5.985 1.00 57.41 81 GLN A O 1
ATOM 686 N N . CYS A 1 82 ? -24.064 5.248 -7.400 1.00 48.75 82 CYS A N 1
ATOM 687 C CA . CYS A 1 82 ? -24.584 5.970 -8.562 1.00 48.75 82 CYS A CA 1
ATOM 688 C C . CYS A 1 82 ? -25.912 5.362 -9.008 1.00 48.75 82 CYS A C 1
ATOM 690 O O . CYS A 1 82 ? -26.009 4.114 -8.996 1.00 48.75 82 CYS A O 1
#

Organism: Aegilops tauschii subsp. strangulata (NCBI:txid200361)

Nearest PDB structures (foldseek):
  4i1k-assembly2_B  TM=8.992E-01  e=2.703E-05  Arabidopsis thaliana
  6j9a-assembly1_A  TM=6.845E-01  e=1.855E-02  Arabidopsis thaliana
  2onc-assembly3_D  TM=2.027E-01  e=7.739E+00  Homo sapiens